Protein AF-A0A094I703-F1 (afdb_monomer_lite)

Secondary structure (DSSP, 8-state):
--TT----TT-TTT--S-GGG-GGGHHHHHHHHHHHHHHHHH-HHHHHHHEEE-TTS-EEE-HHHHHHHHHH-

Structure (mmCIF, N/CA/C/O backbone):
data_AF-A0A094I703-F1
#
_entry.id   AF-A0A094I703-F1
#
loop_
_atom_site.group_PDB
_atom_site.id
_atom_site.type_symbol
_atom_site.label_atom_id
_atom_site.label_alt_id
_atom_site.label_comp_id
_atom_site.label_asym_id
_atom_site.label_entity_id
_atom_site.label_seq_id
_atom_site.pdbx_PDB_ins_code
_atom_site.Cartn_x
_atom_site.Cartn_y
_atom_site.Cartn_z
_atom_site.occupancy
_atom_site.B_iso_or_equiv
_atom_site.auth_seq_id
_atom_site.auth_comp_id
_atom_site.auth_asym_id
_atom_site.auth_atom_id
_atom_site.pdbx_PDB_model_num
ATOM 1 N N . MET A 1 1 ? 10.111 16.168 -20.118 1.00 46.25 1 MET A N 1
ATOM 2 C CA . MET A 1 1 ? 9.879 14.897 -19.401 1.00 46.25 1 MET A CA 1
ATOM 3 C C . MET A 1 1 ? 9.256 13.935 -20.397 1.00 46.25 1 MET A C 1
ATOM 5 O O . MET A 1 1 ? 8.248 14.293 -20.988 1.00 46.25 1 MET A O 1
ATOM 9 N N . GLN A 1 2 ? 9.899 12.804 -20.689 1.00 47.12 2 GLN A N 1
ATOM 10 C CA . GLN A 1 2 ? 9.368 11.829 -21.650 1.00 47.12 2 GLN A CA 1
ATOM 11 C C . GLN A 1 2 ? 8.337 10.957 -20.928 1.00 47.12 2 GLN A C 1
ATOM 13 O O . GLN A 1 2 ? 8.693 9.998 -20.254 1.00 47.12 2 GLN A O 1
ATOM 18 N N . SER A 1 3 ? 7.067 11.343 -21.044 1.00 52.88 3 SER A N 1
ATOM 19 C CA . SER A 1 3 ? 5.895 10.749 -20.382 1.00 52.88 3 SER A CA 1
ATOM 20 C C . SER A 1 3 ? 5.559 9.310 -20.821 1.00 52.88 3 SER A C 1
ATOM 22 O O . SER A 1 3 ? 4.547 8.776 -20.385 1.00 52.88 3 SER A O 1
ATOM 24 N N . TRP A 1 4 ? 6.357 8.687 -21.696 1.00 50.72 4 TRP A N 1
ATOM 25 C CA . TRP A 1 4 ? 6.017 7.431 -22.388 1.00 50.72 4 TRP A CA 1
ATOM 26 C C . TRP A 1 4 ? 7.003 6.286 -22.111 1.00 50.72 4 TRP A C 1
ATOM 28 O O . TRP A 1 4 ? 7.097 5.347 -22.889 1.00 50.72 4 TRP A O 1
ATOM 38 N N . ARG A 1 5 ? 7.792 6.375 -21.034 1.00 55.59 5 ARG A N 1
ATOM 39 C CA . ARG A 1 5 ? 8.732 5.316 -20.616 1.00 55.59 5 ARG A CA 1
ATOM 40 C C . ARG A 1 5 ? 8.338 4.656 -19.298 1.00 55.59 5 ARG A C 1
ATOM 42 O O . ARG A 1 5 ? 9.207 4.187 -18.570 1.00 55.59 5 ARG A O 1
ATOM 49 N N . LEU A 1 6 ? 7.046 4.608 -18.987 1.00 55.88 6 LEU A N 1
ATOM 50 C CA . LEU A 1 6 ? 6.592 3.605 -18.037 1.00 55.88 6 LEU A CA 1
ATOM 51 C C . LEU A 1 6 ? 6.677 2.272 -18.791 1.00 55.88 6 LEU A C 1
ATOM 53 O O . LEU A 1 6 ? 5.885 2.043 -19.697 1.00 55.88 6 LEU A O 1
ATOM 57 N N . LYS A 1 7 ? 7.713 1.465 -18.530 1.00 56.41 7 LYS A N 1
A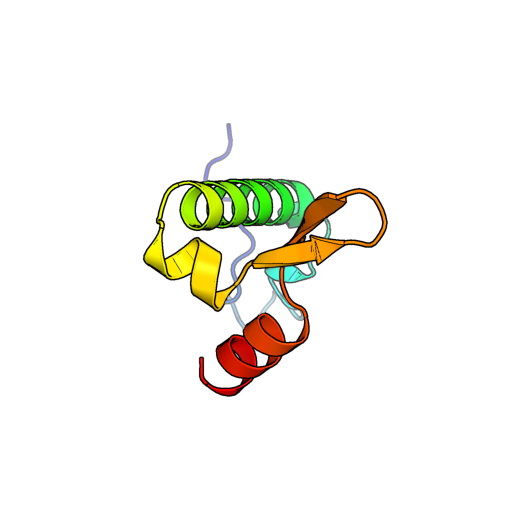TOM 58 C CA . LYS A 1 7 ? 7.775 0.100 -19.068 1.00 56.41 7 LYS A CA 1
ATOM 59 C C . LYS A 1 7 ? 6.739 -0.692 -18.286 1.00 56.41 7 LYS A C 1
ATOM 61 O O . LYS A 1 7 ? 7.036 -1.067 -17.158 1.00 56.41 7 LYS A O 1
ATOM 66 N N . ASP A 1 8 ? 5.531 -0.761 -18.829 1.00 58.78 8 ASP A N 1
ATOM 67 C CA . ASP A 1 8 ? 4.340 -1.358 -18.228 1.00 58.78 8 ASP A CA 1
ATOM 68 C C . ASP A 1 8 ? 4.271 -2.862 -18.526 1.00 58.78 8 ASP A C 1
ATOM 70 O O . ASP A 1 8 ? 4.797 -3.331 -19.537 1.00 58.78 8 ASP A O 1
ATOM 74 N N . ASP A 1 9 ? 3.600 -3.612 -17.657 1.00 62.47 9 ASP A N 1
ATOM 75 C CA . ASP A 1 9 ? 3.393 -5.062 -17.778 1.00 62.47 9 ASP A CA 1
ATOM 76 C C . ASP A 1 9 ? 2.429 -5.417 -18.928 1.00 62.47 9 ASP A C 1
ATOM 78 O O . ASP A 1 9 ? 2.277 -6.583 -19.300 1.00 62.47 9 ASP A O 1
ATOM 82 N N . LEU A 1 10 ? 1.764 -4.400 -19.486 1.00 59.97 10 LEU A N 1
ATOM 83 C CA . LEU A 1 10 ? 0.799 -4.512 -20.579 1.00 59.97 10 LEU A CA 1
ATOM 84 C C . LEU A 1 10 ? 1.453 -4.910 -21.913 1.00 59.97 10 LEU A C 1
ATOM 86 O O . LEU A 1 10 ? 0.793 -5.528 -22.751 1.00 59.97 10 LEU A O 1
ATOM 90 N N . ASP A 1 11 ? 2.755 -4.659 -22.072 1.00 58.69 11 ASP A N 1
ATOM 91 C CA . ASP A 1 11 ? 3.538 -5.019 -23.259 1.00 58.69 11 ASP A CA 1
ATOM 92 C C . ASP A 1 11 ? 4.252 -6.360 -23.007 1.00 58.69 11 ASP A C 1
ATOM 94 O O . ASP A 1 11 ? 5.482 -6.478 -22.994 1.00 58.69 11 ASP A O 1
ATOM 98 N N . MET A 1 12 ? 3.445 -7.386 -22.734 1.00 52.69 12 MET A N 1
ATOM 99 C CA . MET A 1 12 ? 3.863 -8.693 -22.207 1.00 52.69 12 MET A CA 1
ATOM 100 C C . MET A 1 12 ? 4.900 -9.434 -23.076 1.00 52.69 12 MET A C 1
ATOM 102 O O . MET A 1 12 ? 5.563 -10.349 -22.590 1.00 52.69 12 MET A O 1
ATOM 106 N N . GLU A 1 13 ? 5.055 -9.055 -24.349 1.00 57.06 13 GLU A N 1
ATOM 107 C CA . GLU A 1 13 ? 5.959 -9.723 -25.295 1.00 57.06 13 GLU A CA 1
ATOM 108 C C . GLU A 1 13 ? 7.439 -9.330 -25.135 1.00 57.06 13 GLU A C 1
ATOM 110 O O . GLU A 1 13 ? 8.296 -10.128 -25.507 1.00 57.06 13 GLU A O 1
ATOM 115 N N . ASP A 1 14 ? 7.762 -8.177 -24.531 1.00 58.62 14 ASP A N 1
ATOM 116 C CA . ASP A 1 14 ? 9.154 -7.680 -24.467 1.00 58.62 14 ASP A CA 1
ATOM 117 C C . ASP A 1 14 ? 9.666 -7.400 -23.042 1.00 58.62 14 ASP A C 1
ATOM 119 O O . ASP A 1 14 ? 10.878 -7.302 -22.822 1.00 58.62 14 ASP A O 1
ATOM 123 N N . PHE A 1 15 ? 8.782 -7.254 -22.047 1.00 62.84 15 PHE A N 1
ATOM 124 C CA . PHE A 1 15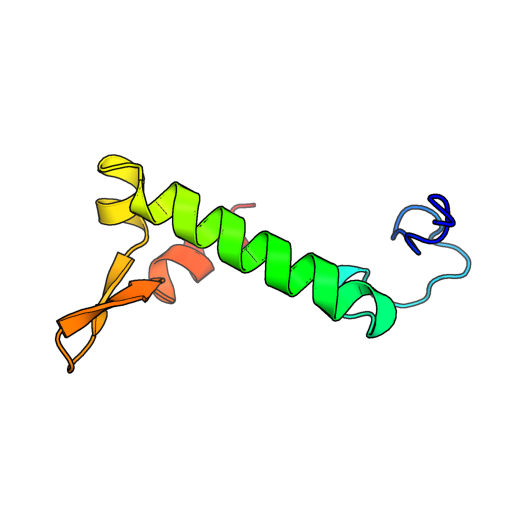 ? 9.212 -6.736 -20.744 1.00 62.84 15 PHE A CA 1
ATOM 125 C C . PHE A 1 15 ? 9.790 -7.788 -19.783 1.00 62.84 15 PHE A C 1
ATOM 127 O O . PHE A 1 15 ? 10.625 -7.437 -18.949 1.00 62.84 15 PHE A O 1
ATOM 134 N N . GLY A 1 16 ? 9.444 -9.074 -19.931 1.00 64.50 16 GLY A N 1
ATOM 135 C CA . GLY A 1 16 ? 10.127 -10.219 -19.295 1.00 64.50 16 GLY A CA 1
ATOM 136 C C . GLY A 1 16 ? 10.273 -10.202 -17.759 1.00 64.50 16 GLY A C 1
ATOM 137 O O . GLY A 1 16 ? 10.940 -11.077 -17.207 1.00 64.50 16 GLY A O 1
ATOM 138 N N . GLY A 1 17 ? 9.683 -9.229 -17.062 1.00 68.94 17 GLY A N 1
ATOM 139 C CA . GLY A 1 17 ? 9.826 -8.984 -15.629 1.00 68.94 17 GLY A CA 1
ATOM 140 C C . GLY A 1 17 ? 8.675 -8.131 -15.095 1.00 68.94 17 GLY A C 1
ATOM 141 O O . GLY A 1 17 ? 7.885 -7.606 -15.867 1.00 68.94 17 GLY A O 1
ATOM 142 N N . SER A 1 18 ? 8.560 -8.019 -13.772 1.00 77.00 18 SER A N 1
ATOM 143 C CA . SER A 1 18 ? 7.488 -7.245 -13.131 1.00 77.00 18 SER A CA 1
ATOM 144 C C . SER A 1 18 ? 7.812 -5.753 -13.083 1.00 77.00 18 SER A C 1
ATOM 146 O O . SER A 1 18 ? 8.917 -5.377 -12.668 1.00 77.00 18 SER A O 1
ATOM 148 N N . TRP A 1 19 ? 6.827 -4.905 -13.393 1.00 76.88 19 TRP A N 1
ATOM 149 C CA . TRP A 1 19 ? 6.889 -3.450 -13.242 1.00 76.88 19 TRP A CA 1
ATOM 150 C C . TRP A 1 19 ? 7.345 -3.033 -11.849 1.00 76.88 19 TRP A C 1
ATOM 152 O O . TRP A 1 19 ? 8.229 -2.182 -11.726 1.00 76.88 19 TRP A O 1
ATOM 162 N N . LEU A 1 20 ? 6.798 -3.683 -10.816 1.00 74.81 20 LEU A N 1
ATOM 163 C CA . LEU A 1 20 ? 7.096 -3.409 -9.407 1.00 74.81 20 LEU A CA 1
ATOM 164 C C . LEU A 1 20 ? 8.566 -3.662 -9.061 1.00 74.81 20 LEU A C 1
ATOM 166 O O . LEU A 1 20 ? 9.119 -3.014 -8.179 1.00 74.81 20 LEU A O 1
ATOM 170 N N . SER A 1 21 ? 9.208 -4.604 -9.755 1.00 76.69 21 SER A N 1
ATOM 171 C CA . SER A 1 21 ? 10.589 -5.018 -9.480 1.00 76.69 21 SER A CA 1
ATOM 172 C C . SER A 1 21 ? 11.609 -4.409 -10.445 1.00 76.69 21 SER A C 1
ATOM 174 O O . SER A 1 21 ? 12.812 -4.637 -10.299 1.00 76.69 21 SER A O 1
ATOM 176 N N . HIS A 1 22 ? 11.170 -3.651 -11.454 1.00 79.38 22 HIS A N 1
ATOM 177 C CA . HIS A 1 22 ? 12.076 -3.102 -12.453 1.00 79.38 22 HIS A CA 1
ATOM 178 C C . HIS A 1 22 ? 12.855 -1.901 -11.878 1.00 79.38 22 HIS A C 1
ATOM 180 O O . HIS A 1 22 ? 12.236 -0.935 -11.428 1.00 79.38 22 HIS A O 1
ATOM 186 N N . PRO A 1 23 ? 14.203 -1.865 -11.959 1.00 80.75 23 PRO A N 1
ATOM 187 C CA . PRO A 1 23 ? 15.009 -0.805 -11.336 1.00 80.75 23 PRO A CA 1
ATOM 188 C C . PRO A 1 23 ? 14.646 0.619 -11.778 1.00 80.75 23 PRO A C 1
ATOM 190 O O . PRO A 1 23 ? 14.735 1.560 -10.998 1.00 80.75 23 PRO A O 1
ATOM 193 N N . GLY A 1 24 ? 14.202 0.780 -13.029 1.00 80.06 24 GLY A N 1
ATOM 194 C CA . GLY A 1 24 ? 13.739 2.068 -13.562 1.00 80.06 24 GLY A CA 1
ATOM 195 C C . GLY A 1 24 ? 12.423 2.578 -12.961 1.00 80.06 24 GLY A C 1
ATOM 196 O O . GLY A 1 24 ? 12.113 3.751 -13.137 1.00 80.06 24 GLY A O 1
ATOM 197 N N . ASN A 1 25 ? 11.678 1.724 -12.252 1.00 79.12 25 ASN A N 1
ATOM 198 C CA . ASN A 1 25 ? 10.410 2.070 -11.615 1.00 79.12 25 ASN A CA 1
ATOM 199 C C . ASN A 1 25 ? 10.545 2.287 -10.100 1.00 79.12 25 ASN A C 1
ATOM 201 O O . ASN A 1 25 ? 9.585 2.714 -9.462 1.00 79.12 25 ASN A O 1
ATOM 205 N N . ALA A 1 26 ? 11.731 2.050 -9.525 1.00 80.31 26 ALA A N 1
ATOM 206 C CA . ALA A 1 26 ? 11.956 2.087 -8.080 1.00 80.31 26 ALA A CA 1
ATOM 207 C C . ALA A 1 26 ? 11.527 3.417 -7.437 1.00 80.31 26 ALA A C 1
ATOM 209 O O . ALA A 1 26 ? 10.888 3.414 -6.390 1.00 80.31 26 ALA A O 1
ATOM 210 N N . GLU A 1 27 ? 11.796 4.555 -8.089 1.00 82.50 27 GLU A N 1
ATOM 211 C CA . GLU A 1 27 ? 11.381 5.861 -7.560 1.00 82.50 27 GLU A CA 1
ATOM 212 C C . GLU A 1 27 ? 9.858 6.065 -7.555 1.00 82.50 27 GLU A C 1
ATOM 214 O O . GLU A 1 27 ? 9.346 6.840 -6.748 1.00 82.50 27 GLU A O 1
ATOM 219 N N . PHE A 1 28 ? 9.126 5.410 -8.462 1.00 79.94 28 PHE A N 1
ATOM 220 C CA . PHE A 1 28 ? 7.669 5.498 -8.531 1.00 79.94 28 PHE A CA 1
ATOM 221 C C . PHE A 1 28 ? 7.031 4.588 -7.489 1.00 79.94 28 PHE A C 1
ATOM 223 O O . PHE A 1 28 ? 6.106 5.026 -6.811 1.00 79.94 28 PHE A O 1
ATOM 230 N N . VAL A 1 29 ? 7.571 3.378 -7.318 1.00 81.12 29 VAL A N 1
ATOM 231 C CA . VAL A 1 29 ? 7.153 2.436 -6.271 1.00 81.12 29 VAL A CA 1
ATOM 232 C C . VAL A 1 29 ? 7.371 3.054 -4.890 1.00 81.12 29 VAL A C 1
ATOM 234 O O . VAL A 1 29 ? 6.429 3.149 -4.114 1.00 81.12 29 VAL A O 1
ATOM 237 N N . GLU A 1 30 ? 8.554 3.617 -4.620 1.00 81.25 30 GLU A N 1
ATOM 238 C CA . GLU A 1 30 ? 8.834 4.263 -3.332 1.00 81.25 30 GLU A CA 1
ATOM 239 C C . GLU A 1 30 ? 7.886 5.445 -3.051 1.00 81.25 30 GLU A C 1
ATOM 241 O O . GLU A 1 30 ? 7.395 5.619 -1.933 1.00 81.25 30 GLU A O 1
ATOM 246 N N . LYS A 1 31 ? 7.602 6.281 -4.061 1.00 81.19 31 LYS A N 1
ATOM 247 C CA . LYS A 1 31 ? 6.651 7.396 -3.915 1.00 81.19 31 LYS A CA 1
ATOM 248 C C . LYS A 1 31 ? 5.223 6.898 -3.678 1.00 81.19 31 LYS A C 1
ATOM 250 O O . LYS A 1 31 ? 4.509 7.514 -2.886 1.00 81.19 31 LYS A O 1
ATOM 255 N N . ALA A 1 32 ? 4.816 5.817 -4.341 1.00 82.50 32 ALA A N 1
ATOM 256 C CA . ALA A 1 32 ? 3.503 5.209 -4.160 1.00 82.50 32 ALA A CA 1
ATOM 257 C C . ALA A 1 32 ? 3.350 4.617 -2.752 1.00 82.50 32 ALA A C 1
ATOM 259 O O . ALA A 1 32 ? 2.362 4.920 -2.084 1.00 82.50 32 ALA A O 1
ATOM 260 N N . ASP A 1 33 ? 4.355 3.887 -2.260 1.00 82.25 33 ASP A N 1
ATOM 261 C CA . ASP A 1 33 ? 4.368 3.331 -0.902 1.00 82.25 33 ASP A CA 1
ATOM 262 C C . ASP A 1 33 ? 4.243 4.433 0.155 1.00 82.25 33 ASP A C 1
ATOM 264 O O . ASP A 1 33 ? 3.436 4.335 1.082 1.00 82.25 33 ASP A O 1
ATOM 268 N N . ARG A 1 34 ? 4.984 5.539 -0.010 1.00 83.00 34 ARG A N 1
ATOM 269 C CA . ARG A 1 34 ? 4.892 6.704 0.886 1.00 83.00 34 ARG A CA 1
ATOM 270 C C . ARG A 1 34 ? 3.502 7.343 0.869 1.00 83.00 34 ARG A C 1
ATOM 272 O O . ARG A 1 34 ? 2.982 7.682 1.931 1.00 83.00 34 ARG A O 1
ATOM 279 N N . ALA A 1 35 ? 2.900 7.510 -0.309 1.00 83.19 35 ALA A N 1
ATOM 280 C CA . ALA A 1 35 ? 1.561 8.083 -0.440 1.00 83.19 35 ALA A CA 1
ATOM 281 C C . ALA A 1 35 ? 0.490 7.175 0.188 1.00 83.19 35 ALA A C 1
ATOM 283 O O . ALA A 1 35 ? -0.368 7.658 0.927 1.00 83.19 35 ALA A O 1
ATOM 284 N N . LEU A 1 36 ? 0.577 5.861 -0.041 1.00 83.50 36 LEU A N 1
ATOM 285 C CA . LEU A 1 36 ? -0.313 4.875 0.569 1.00 83.50 36 LEU A CA 1
ATOM 286 C C . LEU A 1 36 ? -0.198 4.895 2.095 1.00 83.50 36 LEU A C 1
ATOM 288 O O . LEU A 1 36 ? -1.213 4.951 2.793 1.00 83.50 36 LEU A O 1
ATOM 292 N N . PHE A 1 37 ? 1.030 4.907 2.615 1.00 81.75 37 PHE A N 1
ATOM 293 C CA . PHE A 1 37 ? 1.273 4.993 4.049 1.00 81.75 37 PHE A CA 1
ATOM 294 C C . PHE A 1 37 ? 0.659 6.260 4.655 1.00 81.75 37 PHE A C 1
ATOM 296 O O . PHE A 1 37 ? 0.004 6.190 5.696 1.00 81.75 37 PHE A O 1
ATOM 303 N N . GLN A 1 38 ? 0.786 7.403 3.976 1.00 85.25 38 GLN A N 1
ATOM 304 C CA . GLN A 1 38 ? 0.158 8.647 4.412 1.00 85.25 38 GLN A CA 1
ATOM 305 C C . GLN A 1 38 ? -1.380 8.554 4.414 1.00 85.25 38 GLN A C 1
ATOM 307 O O . GLN A 1 38 ? -2.008 8.928 5.403 1.00 85.25 38 GLN A O 1
ATOM 312 N N . CYS A 1 39 ? -2.002 7.985 3.376 1.00 86.94 39 CYS A N 1
ATOM 313 C CA . CYS A 1 39 ? -3.456 7.779 3.348 1.00 86.94 39 CYS A CA 1
ATOM 314 C C . CYS A 1 39 ? -3.945 6.874 4.491 1.00 86.94 39 CYS A C 1
ATOM 316 O O . CYS A 1 39 ? -4.975 7.153 5.113 1.00 86.94 39 CYS A O 1
ATOM 318 N N . ILE A 1 40 ? -3.195 5.812 4.801 1.00 86.88 40 ILE A N 1
ATOM 319 C CA . ILE A 1 40 ? -3.482 4.937 5.945 1.00 86.88 40 ILE A CA 1
ATOM 320 C C . ILE A 1 40 ? -3.379 5.729 7.251 1.00 86.88 40 ILE A C 1
ATOM 322 O O . ILE A 1 40 ? -4.263 5.612 8.099 1.00 86.88 40 ILE A O 1
ATOM 326 N N . GLN A 1 41 ? -2.349 6.566 7.408 1.00 83.69 41 GLN A N 1
ATOM 327 C CA . GLN A 1 41 ? -2.185 7.416 8.586 1.00 83.69 41 GLN A CA 1
ATOM 328 C C . GLN A 1 41 ? -3.280 8.470 8.737 1.00 83.69 41 GLN A C 1
ATOM 330 O O . GLN A 1 41 ? -3.588 8.840 9.864 1.00 83.69 41 GLN A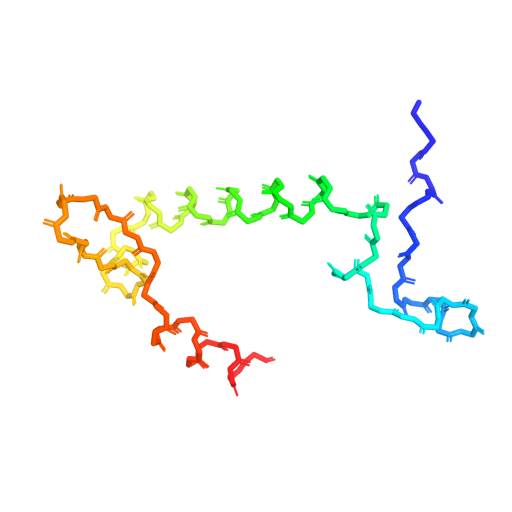 O 1
ATOM 335 N N . GLU A 1 42 ? -3.890 8.961 7.664 1.00 89.50 42 GLU A N 1
ATOM 336 C CA . GLU A 1 42 ? -4.917 1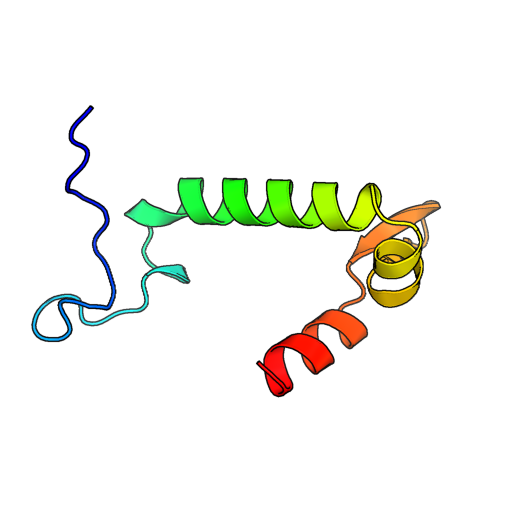0.006 7.745 1.00 89.50 42 GLU A CA 1
ATOM 337 C C . GLU A 1 42 ? -6.303 9.443 8.124 1.00 89.50 42 GLU A C 1
ATOM 339 O O . GLU A 1 42 ? -7.070 10.105 8.832 1.00 89.50 42 GLU A O 1
ATOM 344 N N . SER A 1 43 ? -6.603 8.184 7.782 1.00 91.50 43 SER A N 1
ATOM 345 C CA . SER A 1 43 ? -7.891 7.537 8.083 1.00 91.50 43 SER A CA 1
ATOM 346 C C . SER A 1 43 ? -7.891 6.770 9.410 1.00 91.50 43 SER A C 1
ATOM 348 O O . SER A 1 43 ? -7.129 5.831 9.599 1.00 91.50 43 SER A O 1
ATOM 350 N N . ALA A 1 44 ? -8.800 7.111 10.331 1.00 86.75 44 ALA A N 1
ATOM 351 C CA . ALA A 1 44 ? -8.909 6.434 11.630 1.00 86.75 44 ALA A CA 1
ATOM 352 C C . ALA A 1 44 ? -9.208 4.931 11.519 1.00 86.75 44 ALA A C 1
ATOM 354 O O . ALA A 1 44 ? -8.666 4.139 12.287 1.00 86.75 44 ALA A O 1
ATOM 355 N N . GLU A 1 45 ? -10.043 4.554 10.554 1.00 88.88 45 GLU A N 1
ATOM 356 C CA . GLU A 1 45 ? -10.385 3.161 10.276 1.00 88.88 45 GLU A CA 1
ATOM 357 C C . GLU A 1 45 ? -9.181 2.398 9.714 1.00 88.88 45 GLU A C 1
ATOM 359 O O . GLU A 1 45 ? -8.832 1.332 10.220 1.00 88.88 45 GLU A O 1
ATOM 364 N N . LEU A 1 46 ? -8.487 2.977 8.726 1.00 86.62 46 LEU A N 1
ATOM 365 C CA . LEU A 1 46 ? -7.313 2.340 8.127 1.00 86.62 46 LEU A CA 1
ATOM 366 C C . LEU A 1 46 ? -6.151 2.258 9.116 1.00 86.62 46 LEU A C 1
ATOM 368 O O . LEU A 1 46 ? -5.499 1.221 9.181 1.00 86.62 46 LEU A O 1
ATOM 372 N N . ARG A 1 47 ? -5.927 3.289 9.943 1.00 89.81 47 ARG A N 1
ATOM 373 C CA . ARG A 1 47 ? -4.943 3.238 11.034 1.00 89.81 47 ARG A CA 1
ATOM 374 C C . ARG A 1 47 ? -5.188 2.041 11.949 1.00 89.81 47 ARG A C 1
ATOM 376 O O . ARG A 1 47 ? -4.256 1.296 12.216 1.00 89.81 47 ARG A O 1
ATOM 383 N N . ALA A 1 48 ? -6.427 1.844 12.402 1.00 86.44 48 ALA A N 1
ATOM 384 C CA . ALA A 1 48 ? -6.769 0.742 13.303 1.00 86.44 48 ALA A CA 1
ATOM 385 C C . ALA A 1 48 ? -6.590 -0.642 12.654 1.00 86.44 48 ALA A C 1
ATOM 387 O O . ALA A 1 48 ? -6.342 -1.623 13.352 1.00 86.44 48 ALA A O 1
ATOM 388 N N . MET A 1 49 ? -6.728 -0.722 11.330 1.00 85.50 49 MET A N 1
ATOM 389 C CA . MET A 1 49 ? -6.626 -1.974 10.585 1.00 85.50 49 MET A CA 1
ATOM 390 C C . MET A 1 49 ? -5.187 -2.314 10.178 1.00 85.50 49 MET A C 1
ATOM 392 O O . MET A 1 49 ? -4.797 -3.481 10.221 1.00 85.50 49 MET A O 1
ATOM 396 N N . PHE A 1 50 ? -4.402 -1.309 9.788 1.00 87.12 50 PHE A N 1
ATOM 397 C CA . PHE A 1 50 ? -3.117 -1.502 9.117 1.00 87.12 50 PHE A CA 1
ATOM 398 C C . PHE A 1 50 ? -1.905 -1.040 9.916 1.00 87.12 50 PHE A C 1
ATOM 400 O O . PHE A 1 50 ? -0.801 -1.442 9.557 1.00 87.12 50 PHE A O 1
ATOM 407 N N . LEU A 1 51 ? -2.056 -0.235 10.971 1.00 90.00 51 LEU A N 1
ATOM 408 C CA . LEU A 1 51 ? -0.920 0.219 11.775 1.00 90.00 51 LEU A CA 1
ATOM 409 C C . LEU A 1 51 ? -0.810 -0.554 13.087 1.00 90.00 51 LEU A C 1
ATOM 411 O O . LEU A 1 51 ? -1.804 -0.901 13.721 1.00 90.00 51 LEU A O 1
ATOM 415 N N . THR A 1 52 ? 0.429 -0.797 13.496 1.00 91.69 52 THR A N 1
ATOM 416 C CA . THR A 1 52 ? 0.789 -1.307 14.818 1.00 91.69 52 THR A CA 1
ATOM 417 C C . THR A 1 52 ? 1.866 -0.417 15.415 1.00 91.69 52 THR A C 1
ATOM 419 O O . THR A 1 52 ? 2.677 0.163 14.693 1.00 91.69 52 THR A O 1
ATOM 422 N N . GLU A 1 53 ? 1.879 -0.315 16.737 1.00 89.88 53 GLU A N 1
ATOM 423 C CA . GLU A 1 53 ? 2.952 0.358 17.459 1.00 89.88 53 GLU A CA 1
ATOM 424 C C . GLU A 1 53 ? 4.181 -0.562 17.506 1.00 89.88 53 GLU A C 1
ATOM 426 O O . GLU A 1 53 ? 4.050 -1.766 17.751 1.00 89.88 53 GLU A O 1
ATOM 431 N N . ALA A 1 54 ? 5.352 -0.009 17.204 1.00 87.88 54 ALA A N 1
ATOM 432 C CA . ALA A 1 54 ? 6.643 -0.668 17.338 1.00 87.88 54 ALA A CA 1
ATOM 433 C C . ALA A 1 54 ? 7.208 -0.480 18.755 1.00 87.88 54 ALA A C 1
ATOM 435 O O . ALA A 1 54 ? 6.723 0.342 19.530 1.00 87.88 54 ALA A O 1
ATOM 436 N N . ASP A 1 55 ? 8.277 -1.207 19.086 1.00 89.00 55 ASP A N 1
ATOM 437 C CA . ASP A 1 55 ? 8.894 -1.171 20.422 1.00 89.00 55 ASP A CA 1
ATOM 438 C C . ASP A 1 55 ? 9.415 0.225 20.827 1.00 89.00 55 ASP A C 1
ATOM 440 O O . ASP A 1 55 ? 9.589 0.508 22.012 1.00 89.00 55 ASP A O 1
ATOM 444 N N . ASP A 1 56 ? 9.667 1.104 19.853 1.00 91.56 56 ASP A N 1
ATOM 445 C CA . ASP A 1 56 ? 10.100 2.491 20.053 1.00 91.56 56 ASP A CA 1
ATOM 446 C C . ASP A 1 56 ? 8.940 3.507 20.109 1.00 91.56 56 ASP A C 1
ATOM 448 O O . ASP A 1 56 ? 9.179 4.714 20.201 1.00 91.56 56 ASP A O 1
ATOM 452 N N . GLY A 1 57 ? 7.690 3.036 20.061 1.00 85.50 57 GLY A N 1
ATOM 453 C CA . GLY A 1 57 ? 6.483 3.865 20.053 1.00 85.50 57 GLY A CA 1
ATOM 454 C C . GLY A 1 57 ? 6.133 4.461 18.685 1.00 85.50 57 GLY A C 1
ATOM 455 O O . GLY A 1 57 ? 5.176 5.232 18.577 1.00 85.50 57 GLY A O 1
ATOM 456 N N . SER A 1 58 ? 6.889 4.145 17.626 1.00 86.62 58 SER A N 1
ATOM 457 C CA . SER A 1 58 ? 6.538 4.556 16.265 1.00 86.62 58 SER A CA 1
ATOM 458 C C . SER A 1 58 ? 5.393 3.708 15.700 1.00 86.62 58 SER A C 1
ATOM 460 O O . SER A 1 58 ? 5.224 2.541 16.043 1.00 86.62 58 SER A O 1
ATOM 462 N N . MET A 1 59 ? 4.583 4.295 14.817 1.00 85.31 59 MET A N 1
ATOM 463 C CA . MET A 1 59 ? 3.527 3.569 14.106 1.00 85.31 59 MET A CA 1
ATOM 464 C C . MET A 1 59 ? 4.081 3.007 12.799 1.00 85.31 59 MET A C 1
ATOM 466 O O . MET A 1 59 ? 4.489 3.771 11.920 1.00 85.31 59 MET A O 1
ATOM 470 N N . VAL A 1 60 ? 4.050 1.686 12.653 1.00 88.88 60 VAL A N 1
ATOM 471 C CA . VAL A 1 60 ? 4.520 0.962 11.464 1.00 88.88 60 VAL A CA 1
ATOM 472 C C . VAL A 1 60 ? 3.388 0.151 10.841 1.00 88.88 60 VAL A C 1
ATOM 474 O O . VAL A 1 60 ? 2.382 -0.137 11.490 1.00 88.88 60 VAL A O 1
ATOM 477 N N . LEU A 1 61 ? 3.535 -0.227 9.570 1.00 87.31 61 LEU A N 1
ATOM 478 C CA . LEU A 1 61 ? 2.578 -1.120 8.921 1.00 87.31 61 LEU A CA 1
ATOM 479 C C . LEU A 1 61 ? 2.618 -2.510 9.567 1.00 87.31 61 LEU A C 1
ATOM 481 O O . LEU A 1 61 ? 3.677 -3.107 9.764 1.00 87.31 61 LEU A O 1
ATOM 485 N N . SER A 1 62 ? 1.441 -3.043 9.870 1.00 86.75 62 SER A N 1
ATOM 486 C CA . SER A 1 62 ? 1.270 -4.405 10.350 1.00 86.75 62 SER A CA 1
ATOM 487 C C . SER A 1 62 ? 1.539 -5.383 9.212 1.00 86.75 62 SER A C 1
ATOM 489 O O . SER A 1 62 ? 0.719 -5.547 8.307 1.00 86.75 62 SER A O 1
ATOM 491 N N . VAL A 1 63 ? 2.663 -6.099 9.303 1.00 83.25 63 VAL A N 1
ATOM 492 C CA . VAL A 1 63 ? 3.045 -7.164 8.356 1.00 83.25 63 VAL A CA 1
ATOM 493 C C . VAL A 1 63 ? 1.919 -8.191 8.192 1.00 83.25 63 VAL A C 1
ATOM 495 O O . VAL A 1 63 ? 1.654 -8.668 7.093 1.00 83.25 63 VAL A O 1
ATOM 498 N N . LYS A 1 64 ? 1.199 -8.500 9.278 1.00 84.25 64 LYS A N 1
ATOM 499 C CA . LYS A 1 64 ? 0.063 -9.428 9.247 1.00 84.25 64 LYS A CA 1
ATOM 500 C C . LYS A 1 64 ? -1.122 -8.868 8.455 1.00 84.25 64 LYS A C 1
ATOM 502 O O . LYS A 1 64 ? -1.735 -9.612 7.698 1.00 84.25 64 LYS A O 1
ATOM 507 N N . ALA A 1 65 ? -1.464 -7.594 8.651 1.00 82.56 65 ALA A N 1
ATOM 508 C CA . ALA A 1 65 ? -2.570 -6.964 7.930 1.00 82.56 65 ALA A CA 1
ATOM 509 C 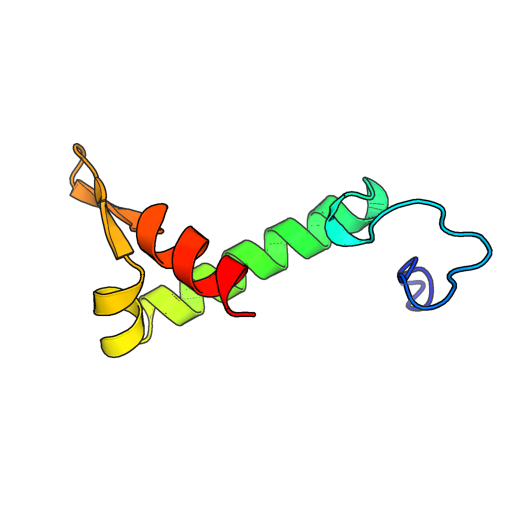C . ALA A 1 65 ? -2.257 -6.849 6.432 1.00 82.56 65 ALA A C 1
ATOM 511 O O . ALA A 1 65 ? -3.117 -7.155 5.608 1.00 82.56 65 ALA A O 1
ATOM 512 N N . MET A 1 66 ? -1.012 -6.499 6.090 1.00 81.62 66 MET A N 1
ATOM 513 C CA . MET A 1 66 ? -0.544 -6.467 4.703 1.00 81.62 66 MET A CA 1
ATOM 514 C C . MET A 1 66 ? -0.610 -7.844 4.043 1.00 81.62 66 MET A C 1
ATOM 516 O O . MET A 1 66 ? -1.200 -7.966 2.977 1.00 81.62 66 MET A O 1
ATOM 520 N N . ALA A 1 67 ? -0.119 -8.894 4.710 1.00 79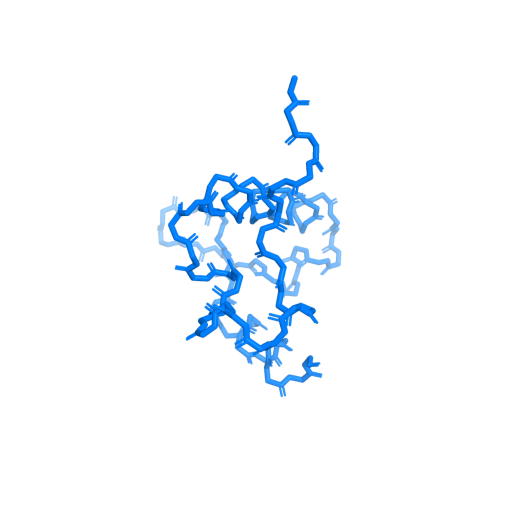.19 67 ALA A N 1
ATOM 521 C CA . ALA A 1 67 ? -0.173 -10.252 4.169 1.00 79.19 67 ALA A CA 1
ATOM 522 C C . ALA A 1 67 ? -1.612 -10.740 3.914 1.00 79.19 67 ALA A C 1
ATOM 524 O O . ALA A 1 67 ? -1.854 -11.466 2.954 1.00 79.19 67 ALA A O 1
ATOM 525 N N . ILE A 1 68 ? -2.577 -10.351 4.758 1.00 77.44 68 ILE A N 1
ATOM 526 C CA . ILE A 1 68 ? -3.997 -10.667 4.536 1.00 77.44 68 ILE A CA 1
ATOM 527 C C . ILE A 1 68 ? -4.529 -9.904 3.324 1.00 77.44 68 ILE A C 1
ATOM 529 O O . ILE A 1 68 ? -5.144 -10.520 2.461 1.00 77.44 68 ILE A O 1
ATOM 533 N N . TYR A 1 69 ? -4.281 -8.593 3.252 1.00 74.81 69 TYR A N 1
ATOM 534 C CA . TYR A 1 69 ? -4.706 -7.766 2.124 1.00 74.81 69 TYR A CA 1
ATOM 535 C C . TYR A 1 69 ? -4.165 -8.316 0.799 1.00 74.81 69 TYR A C 1
ATOM 537 O O . TYR A 1 69 ? -4.953 -8.609 -0.094 1.00 74.81 69 TYR A O 1
ATOM 545 N N . GLU A 1 70 ? -2.857 -8.562 0.713 1.00 74.38 70 GLU A N 1
ATOM 546 C CA . GLU A 1 70 ? -2.185 -9.090 -0.482 1.00 74.38 70 GLU A CA 1
ATOM 547 C C . GLU A 1 70 ? -2.662 -10.494 -0.874 1.00 74.38 70 GLU A C 1
ATOM 549 O O . GLU A 1 70 ? -2.756 -10.797 -2.056 1.00 74.38 70 GLU A O 1
ATOM 554 N N . ALA A 1 71 ? -3.008 -11.354 0.090 1.00 74.62 71 ALA A N 1
ATOM 555 C CA . ALA A 1 71 ? -3.556 -12.681 -0.203 1.00 74.62 71 ALA A CA 1
ATOM 556 C C . ALA A 1 71 ? -5.005 -12.645 -0.726 1.00 74.62 71 ALA A C 1
ATOM 558 O O . ALA A 1 71 ? -5.506 -13.662 -1.208 1.00 74.62 71 ALA A O 1
ATOM 559 N N . THR A 1 72 ? -5.693 -11.509 -0.576 1.00 65.38 72 THR A N 1
ATOM 560 C CA . THR A 1 72 ? -7.104 -11.324 -0.962 1.00 65.38 72 THR A CA 1
ATOM 561 C C . THR A 1 72 ? -7.316 -10.337 -2.110 1.00 65.38 72 THR A C 1
ATOM 563 O O . THR A 1 72 ? -8.455 -10.192 -2.558 1.00 65.38 72 THR A O 1
ATOM 566 N N . ALA A 1 73 ? -6.252 -9.670 -2.559 1.00 54.66 73 ALA A N 1
ATOM 567 C CA . ALA A 1 73 ? -6.229 -8.759 -3.701 1.00 54.66 73 ALA A CA 1
ATOM 568 C C . ALA A 1 73 ? -5.956 -9.524 -5.004 1.00 54.66 73 ALA A C 1
ATOM 570 O O . ALA A 1 73 ? -6.554 -9.134 -6.032 1.00 54.66 73 ALA A O 1
#

Foldseek 3Di:
DPPPPQPACVPVPPSPDHSLPDPVCVVVNVVVVVVVVVVLVVDPVSQVQFWDQDPVRDTDGDPVSVVVVVVVD

pLDDT: mean 76.77, std 12.56, range [46.25, 91.69]

Sequence (73 aa):
MQSWRLKDDLDMEDFGGSWLSHPGNAEFVEKADRALFQCIQESAELRAMFLTEADDGSMVLSVKAMAIYEATA

Radius of gyration: 15.92 Å; chains: 1; bounding box: 25×28×46 Å